Protein AF-A0A329M2L3-F1 (afdb_monomer_lite)

Secondary structure (DSSP, 8-state):
------PPPP---PPP--SGGGSTTPEES--TT-B----SS--EEE-TT--EEEE-TTSBEEE-S-EEEE--TT-B--SS-EEE-TTS-EEEEETTEEEEPTT---

Organism: NCBI:txid339268

pLDDT: mean 87.07, std 15.63, range [44.09, 97.69]

Radius of gyration: 17.31 Å; chains: 1; bounding box: 69×25×30 Å

Structure (mmCIF, N/CA/C/O backbone):
data_AF-A0A329M2L3-F1
#
_entry.id   AF-A0A329M2L3-F1
#
loop_
_atom_site.group_PDB
_atom_site.id
_atom_site.type_symbol
_atom_site.label_atom_id
_atom_site.label_alt_id
_atom_site.label_comp_id
_atom_site.label_asym_id
_atom_site.label_en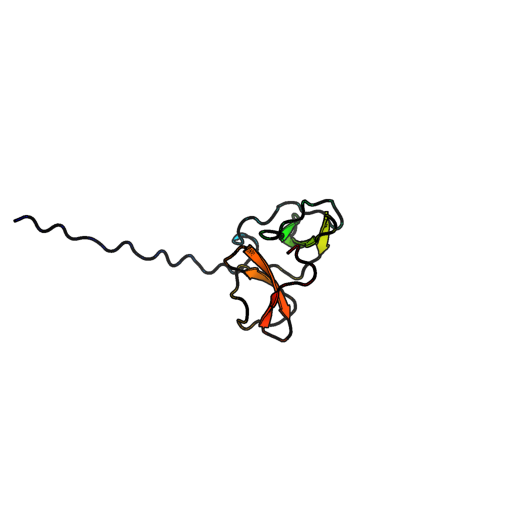tity_id
_atom_site.label_seq_id
_atom_site.pdbx_PDB_ins_code
_atom_site.Cartn_x
_atom_site.Cartn_y
_atom_site.Cartn_z
_atom_site.occupancy
_atom_site.B_iso_or_equiv
_atom_site.auth_seq_id
_atom_site.auth_comp_id
_atom_site.auth_asym_id
_atom_site.auth_atom_id
_atom_site.pdbx_PDB_model_num
ATOM 1 N N . MET A 1 1 ? 55.376 2.810 10.324 1.00 44.09 1 MET A N 1
ATOM 2 C CA . MET A 1 1 ? 54.130 3.309 9.704 1.00 44.09 1 MET A CA 1
ATOM 3 C C . MET A 1 1 ? 53.046 2.287 10.003 1.00 44.09 1 MET A C 1
ATOM 5 O O . MET A 1 1 ? 53.294 1.116 9.756 1.00 44.09 1 MET A O 1
ATOM 9 N N . ILE A 1 2 ? 51.941 2.678 10.640 1.00 50.41 2 ILE A N 1
ATOM 10 C CA . ILE A 1 2 ? 50.880 1.751 11.070 1.00 50.41 2 ILE A CA 1
ATOM 11 C C . ILE A 1 2 ? 49.751 1.854 10.045 1.00 50.41 2 ILE A C 1
ATOM 13 O O . ILE A 1 2 ? 49.123 2.903 9.925 1.00 50.41 2 ILE A O 1
ATOM 17 N N . THR A 1 3 ? 49.537 0.792 9.275 1.00 48.84 3 THR A N 1
ATOM 18 C CA . THR A 1 3 ? 48.489 0.719 8.251 1.00 48.84 3 THR A CA 1
ATOM 19 C C . THR A 1 3 ? 47.196 0.250 8.912 1.00 48.84 3 THR A C 1
ATOM 21 O O . THR A 1 3 ? 47.101 -0.899 9.337 1.00 48.84 3 THR A O 1
ATOM 24 N N . ALA A 1 4 ? 46.207 1.135 9.030 1.00 61.66 4 ALA A N 1
ATOM 25 C CA . ALA A 1 4 ? 44.870 0.763 9.476 1.00 61.66 4 ALA A CA 1
ATOM 26 C C . ALA A 1 4 ? 44.114 0.103 8.312 1.00 61.66 4 ALA A C 1
ATOM 28 O O . ALA A 1 4 ? 43.918 0.719 7.264 1.00 61.66 4 ALA A O 1
ATOM 29 N N . ALA A 1 5 ? 43.708 -1.154 8.488 1.00 61.12 5 ALA A N 1
ATOM 30 C CA . ALA A 1 5 ? 42.813 -1.830 7.560 1.00 61.12 5 ALA A CA 1
ATOM 31 C C . ALA A 1 5 ? 41.385 -1.317 7.787 1.00 61.12 5 ALA A C 1
ATOM 33 O O . ALA A 1 5 ? 40.811 -1.507 8.858 1.00 61.12 5 ALA A O 1
ATOM 34 N N . ILE A 1 6 ? 40.826 -0.646 6.782 1.00 59.81 6 ILE A N 1
ATOM 35 C CA . ILE A 1 6 ? 39.428 -0.223 6.771 1.00 59.81 6 ILE A CA 1
ATOM 36 C C . ILE A 1 6 ? 38.621 -1.437 6.308 1.00 59.81 6 ILE A C 1
ATOM 38 O O . ILE A 1 6 ? 38.670 -1.809 5.136 1.00 59.81 6 ILE A O 1
ATOM 42 N N . THR A 1 7 ? 37.925 -2.104 7.224 1.00 57.56 7 THR A N 1
ATOM 43 C CA . THR A 1 7 ? 36.943 -3.128 6.863 1.00 57.56 7 THR A CA 1
ATOM 44 C C . THR A 1 7 ? 35.766 -2.442 6.165 1.00 57.56 7 THR A C 1
ATOM 46 O O . THR A 1 7 ? 35.164 -1.539 6.750 1.00 57.56 7 THR A O 1
ATOM 49 N N . PRO A 1 8 ? 35.411 -2.821 4.925 1.00 55.75 8 PRO A N 1
ATOM 50 C CA . PRO A 1 8 ? 34.204 -2.305 4.300 1.00 55.75 8 PRO A CA 1
ATOM 51 C C . PRO A 1 8 ? 32.999 -2.745 5.136 1.00 55.75 8 PRO A C 1
ATOM 53 O O . PRO A 1 8 ? 32.839 -3.929 5.437 1.00 55.75 8 PRO A O 1
ATOM 56 N N . ALA A 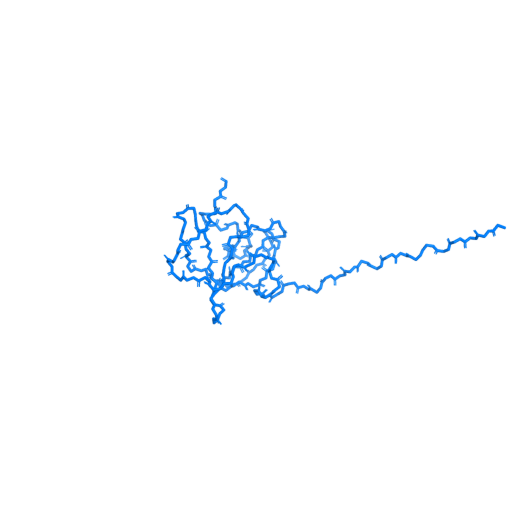1 9 ? 32.168 -1.783 5.539 1.00 56.88 9 ALA A N 1
ATOM 57 C CA . ALA A 1 9 ? 30.874 -2.073 6.132 1.00 56.88 9 ALA A CA 1
ATOM 58 C C . ALA A 1 9 ? 30.075 -2.900 5.118 1.00 56.88 9 ALA A C 1
ATOM 60 O O . ALA A 1 9 ? 29.835 -2.449 3.997 1.00 56.88 9 ALA A O 1
ATOM 61 N N . GLY A 1 10 ? 29.722 -4.133 5.488 1.00 45.31 10 GLY A N 1
ATOM 62 C CA . GLY A 1 10 ? 28.857 -4.968 4.668 1.00 45.31 10 GLY A CA 1
ATOM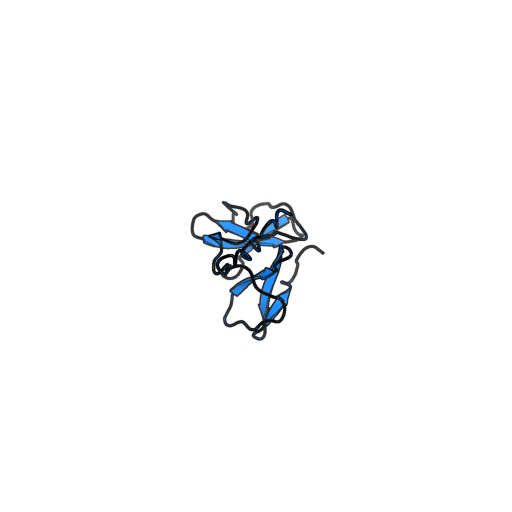 63 C C . GLY A 1 10 ? 27.571 -4.205 4.377 1.00 45.31 10 GLY A C 1
ATOM 64 O O . GLY A 1 10 ? 26.923 -3.708 5.298 1.00 45.31 10 GLY A O 1
ATOM 65 N N . ILE A 1 11 ? 27.224 -4.081 3.096 1.00 50.56 11 ILE A N 1
ATOM 66 C CA . ILE A 1 11 ? 25.917 -3.582 2.680 1.00 50.56 11 ILE A CA 1
ATOM 67 C C . ILE A 1 11 ? 24.912 -4.527 3.334 1.00 50.56 11 ILE A C 1
ATOM 69 O O . ILE A 1 11 ? 24.896 -5.718 3.023 1.00 50.56 11 ILE A O 1
ATOM 73 N N . ALA A 1 12 ? 24.135 -4.032 4.298 1.00 48.38 12 ALA A N 1
ATOM 74 C CA . ALA A 1 12 ? 23.019 -4.787 4.833 1.00 48.38 12 ALA A CA 1
ATOM 75 C C . ALA A 1 12 ? 22.029 -4.956 3.680 1.00 48.38 12 ALA A C 1
ATOM 77 O O . ALA A 1 12 ? 21.243 -4.056 3.389 1.00 48.38 12 ALA A O 1
ATOM 78 N N . SER A 1 13 ? 22.114 -6.083 2.978 1.00 49.25 13 SER A N 1
ATOM 79 C CA . SER A 1 13 ? 21.062 -6.551 2.090 1.00 49.25 13 SER A CA 1
ATOM 80 C C . SER A 1 13 ? 19.854 -6.799 2.982 1.00 49.25 13 SER A C 1
ATOM 82 O O . SER A 1 13 ? 19.708 -7.878 3.554 1.00 49.25 13 SER A O 1
ATOM 84 N N . GLY A 1 14 ? 19.058 -5.753 3.214 1.00 57.66 14 GLY A N 1
ATOM 85 C CA . GLY A 1 14 ? 17.805 -5.866 3.940 1.00 57.66 14 GLY A CA 1
ATOM 86 C C . GLY A 1 14 ? 17.004 -6.983 3.292 1.00 57.66 14 GLY A C 1
ATOM 87 O O . GLY A 1 14 ? 16.906 -7.033 2.064 1.00 57.66 14 GLY A O 1
ATOM 88 N N . SER A 1 15 ? 16.508 -7.911 4.110 1.00 65.75 15 SER A N 1
ATOM 89 C CA . SER A 1 15 ? 15.650 -8.987 3.619 1.00 65.75 15 SER A CA 1
ATOM 90 C C . SER A 1 15 ? 14.551 -8.374 2.742 1.00 65.75 15 SER A C 1
ATOM 92 O O . SER A 1 15 ? 14.025 -7.316 3.114 1.00 65.75 15 SER A O 1
ATOM 94 N N . PRO A 1 16 ? 14.222 -8.969 1.583 1.00 80.62 16 PRO A N 1
ATOM 95 C CA . PRO A 1 16 ? 13.200 -8.412 0.712 1.00 80.62 16 PRO A CA 1
ATOM 96 C C . PRO A 1 16 ? 11.892 -8.261 1.494 1.00 80.62 16 PRO A C 1
ATOM 98 O O . PRO A 1 16 ? 11.497 -9.141 2.264 1.00 80.62 16 PRO A O 1
ATOM 101 N N . CYS A 1 17 ? 11.254 -7.097 1.353 1.00 91.19 17 CYS A N 1
ATOM 102 C CA . CYS A 1 17 ? 9.992 -6.845 2.026 1.00 91.19 17 CYS A CA 1
ATOM 103 C C . CYS A 1 17 ? 8.842 -7.416 1.193 1.00 91.19 17 CYS A C 1
ATOM 105 O O . CYS A 1 17 ? 8.384 -6.775 0.245 1.00 91.19 17 CYS A O 1
ATOM 107 N N . ASP A 1 18 ? 8.392 -8.614 1.567 1.00 92.00 18 ASP A N 1
ATOM 108 C CA . ASP A 1 18 ? 7.398 -9.416 0.839 1.00 92.00 18 ASP A CA 1
ATOM 109 C C . ASP A 1 18 ? 6.102 -9.665 1.628 1.00 92.00 18 ASP A C 1
ATOM 111 O O . ASP A 1 18 ? 5.447 -10.697 1.487 1.00 92.00 18 ASP A O 1
ATOM 115 N N . GLY A 1 19 ? 5.706 -8.713 2.473 1.00 91.19 19 GLY A N 1
ATOM 116 C CA . GLY A 1 19 ? 4.413 -8.750 3.152 1.00 91.19 19 GLY A CA 1
ATOM 117 C C . GLY A 1 19 ? 4.098 -7.462 3.900 1.00 91.19 19 GLY A C 1
ATOM 118 O O . GLY A 1 19 ? 4.976 -6.640 4.142 1.00 91.19 19 GLY A O 1
ATOM 119 N N . ALA A 1 20 ? 2.843 -7.288 4.311 1.00 92.62 20 ALA A N 1
ATOM 120 C CA . ALA A 1 20 ? 2.392 -6.076 4.997 1.00 92.62 20 ALA A CA 1
ATOM 121 C C . ALA A 1 20 ? 3.197 -5.745 6.272 1.00 92.62 20 ALA A C 1
ATOM 123 O O . ALA A 1 20 ? 3.438 -4.577 6.559 1.00 92.62 20 ALA A O 1
ATOM 124 N N . ALA A 1 21 ? 3.661 -6.760 7.008 1.00 91.50 21 ALA A N 1
ATOM 125 C CA . ALA A 1 21 ? 4.370 -6.591 8.280 1.00 91.50 21 ALA A CA 1
ATOM 126 C C . ALA A 1 21 ? 5.735 -5.884 8.173 1.00 91.50 21 ALA A C 1
ATOM 128 O O . ALA A 1 21 ? 6.209 -5.334 9.164 1.00 91.50 21 ALA A O 1
ATOM 129 N N . CYS A 1 22 ? 6.374 -5.897 7.000 1.00 93.88 22 CYS A N 1
ATOM 130 C CA . CYS A 1 22 ? 7.641 -5.195 6.779 1.00 93.88 22 CYS A CA 1
ATOM 131 C C . CYS A 1 22 ? 7.460 -3.832 6.101 1.00 93.88 22 CYS A C 1
ATOM 133 O O . CYS A 1 22 ? 8.444 -3.111 5.935 1.00 93.88 22 CYS A O 1
ATOM 135 N N . VAL A 1 23 ? 6.236 -3.477 5.689 1.00 96.12 23 VAL A N 1
ATOM 136 C CA . VAL A 1 23 ? 5.982 -2.205 5.011 1.00 96.12 23 VAL A CA 1
ATOM 137 C C . VAL A 1 23 ? 6.087 -1.069 6.031 1.00 96.12 23 VAL A C 1
ATOM 139 O O . VAL A 1 23 ? 5.395 -1.091 7.054 1.00 96.12 23 VAL A O 1
ATOM 142 N N . PRO A 1 24 ? 6.930 -0.055 5.780 1.00 94.12 24 PRO A N 1
ATOM 143 C CA . PRO A 1 24 ? 7.078 1.065 6.693 1.00 94.12 24 PRO A CA 1
ATOM 144 C C . PRO A 1 24 ? 5.773 1.838 6.891 1.00 94.12 24 PRO A C 1
ATOM 146 O O . PRO A 1 24 ? 5.027 2.103 5.945 1.00 94.12 24 PRO A O 1
ATOM 149 N N . ASN A 1 25 ? 5.550 2.280 8.130 1.00 95.38 25 ASN A N 1
ATOM 150 C CA . ASN A 1 25 ? 4.503 3.241 8.488 1.00 95.38 25 ASN A CA 1
ATOM 151 C C . ASN A 1 25 ? 3.067 2.805 8.131 1.00 95.38 25 ASN A C 1
ATOM 153 O O . ASN A 1 25 ? 2.190 3.654 7.963 1.00 95.38 25 ASN A O 1
ATOM 157 N N . VAL A 1 26 ? 2.803 1.496 8.044 1.00 96.62 26 VAL A N 1
ATOM 158 C CA . VAL A 1 26 ? 1.434 0.980 7.920 1.00 96.62 26 VAL A CA 1
ATOM 159 C C . VAL A 1 26 ? 0.669 1.233 9.215 1.00 96.62 26 VAL A C 1
ATOM 161 O O . VAL A 1 26 ? 1.066 0.793 10.298 1.00 96.62 26 VAL A O 1
ATOM 164 N N . THR A 1 27 ? -0.463 1.921 9.092 1.00 96.88 27 THR A N 1
ATOM 165 C CA . THR A 1 27 ? -1.347 2.217 10.222 1.00 96.88 27 THR A CA 1
ATOM 166 C C . THR A 1 27 ? -2.010 0.933 10.712 1.00 96.88 27 THR A C 1
ATOM 168 O O . THR A 1 27 ? -2.618 0.212 9.931 1.00 96.88 27 THR A O 1
ATOM 171 N N . GLN A 1 28 ? -1.906 0.636 12.004 1.00 96.69 28 GLN A N 1
ATOM 172 C CA . GLN A 1 28 ? -2.566 -0.532 12.592 1.00 96.69 28 GLN A CA 1
ATOM 173 C C . GLN A 1 28 ? -4.003 -0.202 12.997 1.00 96.69 28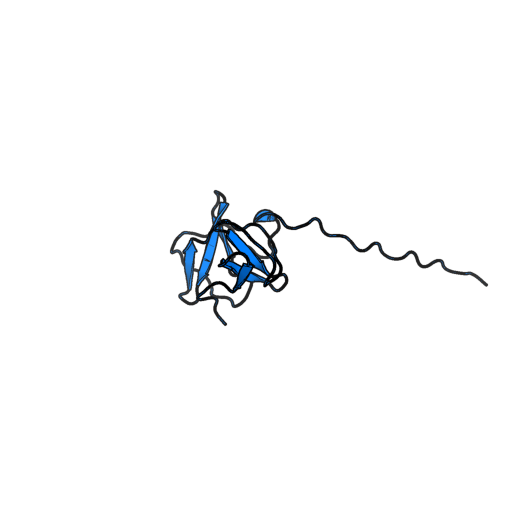 GLN A C 1
ATOM 175 O O . GLN A 1 28 ? -4.295 0.934 13.374 1.00 96.69 28 GLN A O 1
ATOM 180 N N . ASN A 1 29 ? -4.869 -1.215 13.005 1.00 96.31 29 ASN A N 1
ATOM 181 C CA . ASN A 1 29 ? -6.279 -1.104 13.387 1.00 96.31 29 ASN A CA 1
ATOM 182 C C . ASN A 1 29 ? -7.076 -0.137 12.492 1.00 96.31 29 ASN A C 1
ATOM 184 O O . ASN A 1 29 ? -7.916 0.620 12.979 1.00 96.31 29 ASN A O 1
ATOM 188 N N . ALA A 1 30 ? -6.810 -0.152 11.183 1.00 97.06 30 ALA A N 1
ATOM 189 C CA . ALA A 1 30 ? -7.637 0.555 10.215 1.00 97.06 30 ALA A CA 1
ATOM 190 C C . ALA A 1 30 ? -9.067 -0.003 10.246 1.00 97.06 30 ALA A C 1
ATOM 192 O O . ALA A 1 30 ? -9.279 -1.216 10.248 1.00 97.06 30 ALA A O 1
ATOM 193 N N . VAL A 1 31 ? -10.050 0.894 10.293 1.00 96.88 31 VAL A N 1
ATOM 194 C CA . VAL A 1 31 ? -11.470 0.534 10.340 1.00 96.88 31 VAL A CA 1
ATOM 195 C C . VAL A 1 31 ? -12.080 0.834 8.973 1.00 96.88 31 VAL A C 1
ATOM 197 O O . VAL A 1 31 ? -11.951 1.973 8.523 1.00 96.88 31 VAL A O 1
ATOM 200 N N . PRO A 1 32 ? -12.764 -0.123 8.320 1.00 95.44 32 PRO A N 1
ATOM 201 C CA . PRO A 1 32 ? -13.425 0.112 7.038 1.00 95.44 32 PRO A CA 1
ATOM 202 C C . PRO A 1 32 ? -14.346 1.334 7.087 1.00 95.44 32 PRO A C 1
ATOM 204 O O . PRO A 1 32 ? -15.184 1.436 7.984 1.00 95.44 32 PRO A O 1
ATOM 207 N N . ASN A 1 33 ? -14.203 2.255 6.128 1.00 95.44 33 ASN A N 1
ATOM 208 C CA . ASN A 1 33 ? -14.929 3.533 6.063 1.00 95.44 33 ASN A CA 1
ATOM 209 C C . ASN A 1 33 ? -14.732 4.457 7.281 1.00 95.44 33 ASN A C 1
ATOM 211 O O . ASN A 1 33 ? -15.387 5.494 7.383 1.00 95.44 33 ASN A O 1
ATOM 215 N N . GLY A 1 34 ? -13.848 4.095 8.211 1.00 96.31 34 GLY A N 1
ATOM 216 C CA . GLY A 1 34 ? -13.494 4.914 9.357 1.00 96.31 34 GLY A CA 1
ATOM 217 C C . GLY A 1 34 ? -12.633 6.111 8.948 1.00 96.31 34 GLY A C 1
ATOM 218 O O . GLY A 1 34 ? -12.052 6.113 7.858 1.00 96.31 34 GLY A O 1
ATOM 219 N N . PRO A 1 35 ? -12.527 7.123 9.824 1.00 96.56 35 PRO A N 1
ATOM 220 C CA . PRO A 1 35 ? -11.735 8.309 9.548 1.00 96.56 35 PRO A CA 1
ATOM 221 C C . PRO A 1 35 ? -10.237 7.989 9.490 1.00 96.56 35 PRO A C 1
ATOM 223 O O . PRO A 1 35 ? -9.723 7.152 10.239 1.00 96.56 35 PRO A O 1
ATOM 226 N N . CYS A 1 36 ? -9.524 8.712 8.636 1.00 95.31 36 CYS A N 1
ATOM 227 C CA . CYS A 1 36 ? -8.073 8.679 8.522 1.00 95.31 36 CYS A CA 1
ATOM 228 C C . CYS A 1 36 ? -7.537 10.069 8.155 1.00 95.31 36 CYS A C 1
ATOM 230 O O . CYS A 1 36 ? -8.276 10.912 7.649 1.00 95.31 36 CYS A O 1
ATOM 232 N N . LEU A 1 37 ? -6.256 10.326 8.431 1.00 93.31 37 LEU A N 1
ATOM 233 C CA . LEU A 1 37 ? -5.593 11.562 8.013 1.00 93.31 37 LEU A CA 1
ATOM 234 C C . LEU A 1 37 ? -4.976 11.348 6.621 1.00 93.31 37 LEU A C 1
ATOM 236 O O . LEU A 1 37 ? -4.037 10.552 6.529 1.00 93.31 37 LEU A O 1
ATOM 240 N N . PRO A 1 38 ? -5.445 12.041 5.564 1.00 89.81 38 PRO A N 1
ATOM 241 C CA . PRO A 1 38 ? -4.865 11.913 4.233 1.00 89.81 38 PRO A CA 1
ATOM 242 C C . PRO A 1 38 ? -3.397 12.334 4.223 1.00 89.81 38 PRO A C 1
ATOM 244 O O . PRO A 1 38 ? -3.020 13.352 4.810 1.00 89.81 38 PRO A O 1
ATOM 247 N N . ARG A 1 39 ? -2.561 11.553 3.539 1.00 88.00 39 ARG A N 1
ATOM 248 C CA . ARG A 1 39 ? -1.129 11.815 3.363 1.00 88.00 39 ARG A CA 1
ATOM 249 C C . ARG A 1 39 ? -0.734 11.484 1.930 1.00 88.00 39 ARG A C 1
ATOM 251 O O . ARG A 1 39 ? -1.285 10.562 1.348 1.00 88.00 39 ARG A O 1
ATOM 258 N N . SER A 1 40 ? 0.269 12.179 1.400 1.00 86.75 40 SER A N 1
ATOM 259 C CA . SER A 1 40 ? 0.828 11.865 0.076 1.00 86.75 40 SER A CA 1
ATOM 260 C C . SER A 1 40 ? 1.764 10.655 0.062 1.00 86.75 40 SER A C 1
ATOM 262 O O . SER A 1 40 ? 2.192 10.199 -0.998 1.00 86.75 40 SER A O 1
ATOM 264 N N . ARG A 1 41 ? 2.118 10.152 1.250 1.00 91.19 41 ARG A N 1
ATOM 265 C CA . ARG A 1 41 ? 2.970 8.983 1.481 1.00 91.19 41 ARG A CA 1
ATOM 266 C C . ARG A 1 41 ? 2.504 8.261 2.739 1.00 91.19 41 ARG A C 1
ATOM 268 O O . ARG A 1 41 ? 1.984 8.891 3.663 1.00 91.19 41 ARG A O 1
ATOM 275 N N . TYR A 1 42 ? 2.787 6.968 2.807 1.00 92.81 42 TYR A N 1
ATOM 276 C CA . TYR A 1 42 ? 2.507 6.106 3.950 1.00 92.81 42 TYR A CA 1
ATOM 277 C C . TYR A 1 42 ? 1.018 6.096 4.304 1.00 92.81 42 TYR A C 1
ATOM 279 O O . TYR A 1 42 ? 0.612 6.283 5.447 1.00 92.81 42 TYR A O 1
ATOM 287 N N . ASP A 1 43 ? 0.185 5.938 3.293 1.00 93.12 43 ASP A N 1
ATOM 288 C CA . ASP A 1 43 ? -1.273 5.984 3.320 1.00 93.12 43 ASP A CA 1
ATOM 289 C C . ASP A 1 43 ? -1.920 4.606 3.512 1.00 93.12 43 ASP A C 1
ATOM 291 O O . ASP A 1 43 ? -3.142 4.516 3.568 1.00 93.12 43 ASP A O 1
ATOM 295 N N . PHE A 1 44 ? -1.123 3.547 3.675 1.00 95.88 44 PHE A N 1
ATOM 296 C CA . PHE A 1 44 ? -1.630 2.216 3.995 1.00 95.88 44 PHE A CA 1
ATOM 297 C C . PHE A 1 44 ? -2.027 2.064 5.467 1.00 95.88 44 PHE A C 1
ATOM 299 O O . PHE A 1 44 ? -1.359 2.548 6.391 1.00 95.88 44 PHE A O 1
ATOM 306 N N . GLY A 1 45 ? -3.083 1.289 5.675 1.00 96.38 45 GLY A N 1
ATOM 307 C CA . GLY A 1 45 ? -3.479 0.741 6.961 1.00 96.38 45 GLY A CA 1
ATOM 308 C C . GLY A 1 45 ? -3.832 -0.741 6.855 1.00 96.38 45 GLY A C 1
ATOM 309 O O . GLY A 1 45 ? -4.114 -1.243 5.767 1.00 96.38 45 GLY A O 1
ATOM 310 N N . VAL A 1 46 ? -3.814 -1.437 7.989 1.00 97.69 46 VAL A N 1
ATOM 311 C CA . VAL A 1 46 ? -4.295 -2.817 8.121 1.00 97.69 46 VAL A CA 1
ATOM 312 C C . VAL A 1 46 ? -5.224 -2.956 9.317 1.00 97.69 46 VAL A C 1
ATOM 314 O O . VAL A 1 46 ? -5.042 -2.287 10.338 1.00 97.69 46 VAL A O 1
ATOM 317 N N . ASP A 1 47 ? -6.221 -3.825 9.199 1.00 97.12 47 ASP A N 1
ATOM 318 C CA . ASP A 1 47 ? -7.052 -4.235 10.332 1.00 97.12 47 ASP A CA 1
ATOM 319 C C . ASP A 1 47 ? -6.408 -5.409 11.112 1.00 97.12 47 ASP A C 1
ATOM 321 O O . ASP A 1 47 ? -5.389 -5.959 10.679 1.00 97.12 47 ASP A O 1
ATOM 325 N N . PRO A 1 48 ? -6.970 -5.822 12.265 1.00 96.00 48 PRO A N 1
ATOM 326 C CA . PRO A 1 48 ? -6.405 -6.904 13.077 1.00 96.00 48 PRO A CA 1
ATOM 327 C C . PRO A 1 48 ? -6.337 -8.280 12.400 1.00 96.00 48 PRO A C 1
ATOM 329 O O . PRO A 1 48 ? -5.651 -9.163 12.912 1.00 96.00 48 PRO A O 1
ATOM 332 N N . VAL A 1 49 ? -7.052 -8.492 11.291 1.00 94.94 49 VAL A N 1
ATOM 333 C CA . VAL A 1 49 ? -7.042 -9.759 10.541 1.00 94.94 49 VAL A CA 1
ATOM 334 C C . VAL A 1 49 ? -6.200 -9.678 9.263 1.00 94.94 49 VAL A C 1
ATOM 336 O O . VAL A 1 49 ? -6.061 -10.677 8.561 1.00 94.94 49 VAL A O 1
ATOM 339 N N . GLY A 1 50 ? -5.587 -8.523 8.991 1.00 94.12 50 GLY A N 1
ATOM 340 C CA . GLY A 1 50 ? -4.642 -8.316 7.898 1.00 94.12 50 GLY A CA 1
ATOM 341 C C . GLY A 1 50 ? -5.259 -7.813 6.593 1.00 94.12 50 GLY A C 1
ATOM 342 O O . GLY A 1 50 ? -4.567 -7.814 5.574 1.00 94.12 50 GLY A O 1
ATOM 343 N N . ASN A 1 51 ? -6.519 -7.362 6.589 1.00 97.12 51 ASN A N 1
ATOM 344 C CA . ASN A 1 51 ? -7.066 -6.680 5.416 1.00 97.12 51 ASN A CA 1
ATOM 345 C C . ASN A 1 51 ? -6.357 -5.338 5.231 1.00 97.12 51 ASN A C 1
ATOM 347 O O . ASN A 1 51 ? -6.140 -4.613 6.201 1.00 97.12 51 ASN A O 1
ATOM 351 N N . ALA A 1 52 ? -6.008 -5.010 3.988 1.00 96.62 52 ALA A N 1
ATOM 352 C CA . ALA A 1 52 ? -5.320 -3.772 3.647 1.00 96.62 52 ALA A CA 1
ATOM 353 C C . ALA A 1 52 ? -6.309 -2.661 3.272 1.00 96.62 52 ALA A C 1
ATOM 355 O O . ALA A 1 52 ? -7.341 -2.902 2.643 1.00 96.62 52 ALA A O 1
ATOM 356 N N . PHE A 1 53 ? -5.951 -1.429 3.620 1.00 96.44 53 PHE A N 1
ATOM 357 C CA . PHE A 1 53 ? -6.717 -0.223 3.327 1.00 96.44 53 PHE A CA 1
ATOM 358 C C . PHE A 1 53 ? -5.790 0.893 2.854 1.00 96.44 53 PHE A C 1
ATOM 360 O O . PHE A 1 53 ? -4.633 0.955 3.271 1.00 96.44 53 PHE A O 1
ATOM 367 N N . ILE A 1 54 ? -6.318 1.801 2.037 1.00 94.31 54 ILE A N 1
ATOM 368 C CA . ILE A 1 54 ? -5.665 3.058 1.657 1.00 94.31 54 ILE A CA 1
ATOM 369 C C . ILE A 1 54 ? -6.500 4.217 2.208 1.00 94.31 54 ILE A C 1
ATOM 371 O O . ILE A 1 54 ? -7.731 4.205 2.122 1.00 94.31 54 ILE A O 1
ATOM 375 N N . CYS A 1 55 ? -5.834 5.205 2.803 1.00 93.88 55 CYS A N 1
ATOM 376 C CA . CYS A 1 55 ? -6.460 6.449 3.232 1.00 93.88 55 CYS A CA 1
ATOM 377 C C . CYS A 1 55 ? -6.576 7.407 2.045 1.00 93.88 55 CYS A C 1
ATOM 379 O O . CYS A 1 55 ? -5.585 8.008 1.628 1.00 93.88 55 CYS A O 1
ATOM 381 N N . LEU A 1 56 ? -7.784 7.560 1.505 1.00 86.94 56 LEU A N 1
ATOM 382 C CA . LEU A 1 56 ? -8.012 8.456 0.373 1.00 86.94 56 LEU A CA 1
ATOM 383 C C . LEU A 1 56 ? -8.039 9.924 0.805 1.00 86.94 56 LEU A C 1
ATOM 385 O O . LEU A 1 56 ? -8.233 10.254 1.976 1.00 86.94 56 LEU A O 1
ATOM 389 N N . SER A 1 57 ? -7.949 10.824 -0.176 1.00 87.12 57 SER A N 1
ATOM 390 C CA . SER A 1 57 ? -8.075 12.280 0.019 1.00 87.12 57 SER A CA 1
ATOM 391 C C . SER A 1 57 ? -9.353 12.705 0.759 1.00 87.12 57 SER A C 1
ATOM 393 O O . SER A 1 57 ? -9.365 13.737 1.423 1.00 87.12 57 SER A O 1
ATOM 395 N N . ALA A 1 58 ? -10.415 11.894 0.693 1.00 89.50 58 ALA A N 1
ATOM 396 C CA . ALA A 1 58 ? -11.663 12.108 1.425 1.00 89.50 58 ALA A CA 1
ATOM 397 C C . ALA A 1 58 ? -11.549 11.904 2.953 1.00 89.50 58 ALA A C 1
ATOM 399 O O . ALA A 1 58 ? -12.502 12.191 3.674 1.00 89.50 58 ALA A O 1
ATOM 400 N N . GLY A 1 59 ? -10.412 11.412 3.460 1.00 92.88 59 GLY A N 1
ATOM 401 C CA . GLY A 1 59 ? -10.206 11.162 4.889 1.00 92.88 59 GLY A CA 1
ATOM 402 C C . GLY A 1 59 ? -10.897 9.900 5.396 1.00 92.88 59 GLY A C 1
ATOM 403 O O . GLY A 1 59 ? -11.226 9.818 6.579 1.00 92.88 59 GLY A O 1
ATOM 40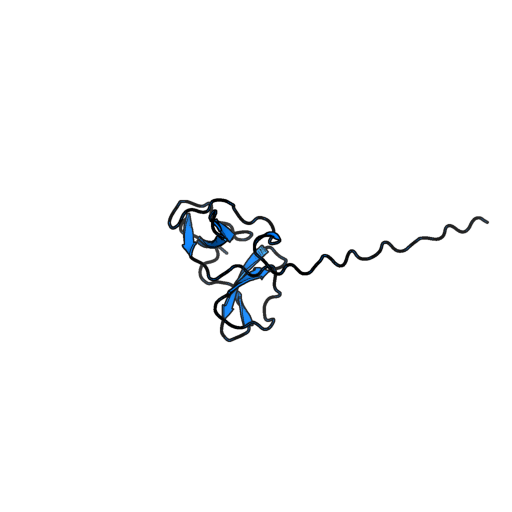4 N N . SER A 1 60 ? -11.123 8.922 4.518 1.00 94.75 60 SER A N 1
ATOM 405 C CA . SER A 1 60 ? -11.710 7.629 4.863 1.00 94.75 60 SER A CA 1
ATOM 406 C C . SER A 1 60 ? -10.853 6.459 4.382 1.00 94.75 60 SER A C 1
ATOM 408 O O . SER A 1 60 ? -10.237 6.502 3.313 1.00 94.75 60 SER A O 1
ATOM 410 N N . TRP A 1 61 ? -10.823 5.397 5.190 1.00 95.81 61 TRP A N 1
ATOM 411 C CA . TRP A 1 61 ? -10.201 4.128 4.819 1.00 95.81 61 TRP A CA 1
ATOM 412 C C . TRP A 1 61 ? -11.045 3.398 3.777 1.00 95.81 61 TRP A C 1
ATOM 414 O O . TRP A 1 61 ? -12.194 3.034 4.046 1.00 95.81 61 TRP A O 1
ATOM 424 N N . VAL A 1 62 ? -10.448 3.115 2.621 1.00 94.12 62 VAL A N 1
ATOM 425 C CA . VAL A 1 62 ? -11.050 2.305 1.557 1.00 94.12 62 VAL A CA 1
ATOM 426 C C . VAL A 1 62 ? -10.280 1.001 1.412 1.00 94.12 62 VAL A C 1
ATOM 428 O O . VAL A 1 62 ? -9.056 0.982 1.527 1.00 94.12 62 VAL A O 1
ATOM 431 N N . ALA A 1 63 ? -11.007 -0.098 1.204 1.00 95.56 63 ALA A N 1
ATOM 432 C CA . ALA A 1 63 ? -10.409 -1.417 1.044 1.00 95.56 63 ALA A CA 1
ATOM 433 C C . ALA A 1 63 ? -9.448 -1.433 -0.151 1.00 95.56 63 ALA A C 1
ATOM 435 O O . ALA A 1 63 ? -9.790 -0.980 -1.244 1.00 95.56 63 ALA A O 1
ATOM 436 N N . ALA A 1 64 ? -8.259 -1.982 0.067 1.00 94.44 64 ALA A N 1
ATOM 437 C CA . ALA A 1 64 ? -7.250 -2.182 -0.955 1.00 94.44 64 ALA A CA 1
ATOM 438 C C . ALA A 1 64 ? -7.038 -3.684 -1.192 1.00 94.44 64 ALA A C 1
ATOM 440 O O . ALA A 1 64 ? -7.300 -4.500 -0.301 1.00 94.44 64 ALA A O 1
ATOM 441 N N . PRO A 1 65 ? -6.521 -4.080 -2.366 1.00 96.25 65 PRO A N 1
ATOM 442 C CA . PRO A 1 65 ? -6.037 -5.439 -2.551 1.00 96.25 65 PRO A CA 1
ATOM 443 C C . PRO A 1 65 ? -4.916 -5.773 -1.544 1.00 96.25 65 PRO A C 1
ATOM 445 O O . PRO A 1 65 ? -4.301 -4.851 -0.999 1.00 96.25 65 PRO A O 1
ATOM 448 N N . PRO A 1 66 ? -4.595 -7.061 -1.313 1.00 97.06 66 PRO A N 1
ATOM 449 C CA . PRO A 1 66 ? -3.588 -7.467 -0.334 1.00 97.06 66 PRO A CA 1
ATOM 450 C C . PRO A 1 66 ? -2.265 -6.706 -0.474 1.00 97.06 66 PRO A C 1
ATOM 452 O O . PRO A 1 66 ? -1.711 -6.620 -1.573 1.00 97.06 66 PRO A O 1
ATOM 455 N N . LEU A 1 67 ? -1.766 -6.174 0.646 1.00 97.25 67 LEU A N 1
ATOM 456 C CA . LEU A 1 67 ? -0.507 -5.431 0.709 1.00 97.25 67 LEU A CA 1
ATOM 457 C C . LEU A 1 67 ? 0.677 -6.405 0.756 1.00 97.25 67 LEU A C 1
ATOM 459 O O . LEU A 1 67 ? 0.944 -7.031 1.784 1.00 97.25 67 LEU A O 1
ATOM 463 N N . VAL A 1 68 ? 1.400 -6.527 -0.359 1.00 97.06 68 VAL A N 1
ATOM 464 C CA . VAL A 1 68 ? 2.452 -7.549 -0.542 1.00 97.06 68 VAL A CA 1
ATOM 465 C C . VAL A 1 68 ? 3.870 -7.057 -0.281 1.00 97.06 68 VAL A C 1
ATOM 467 O O . VAL A 1 68 ? 4.830 -7.752 -0.606 1.00 97.06 68 VAL A O 1
ATOM 470 N N . GLY A 1 69 ? 4.022 -5.876 0.312 1.00 96.75 69 GLY A N 1
ATOM 471 C CA . GLY A 1 69 ? 5.328 -5.354 0.691 1.00 96.75 69 GLY A CA 1
ATOM 472 C C . GLY A 1 69 ? 5.714 -4.080 -0.050 1.00 96.75 69 GLY A C 1
ATOM 473 O O . GLY A 1 69 ? 4.868 -3.252 -0.404 1.00 96.75 69 GLY A O 1
ATOM 474 N N . VAL A 1 70 ? 7.019 -3.936 -0.274 1.00 96.81 70 VAL A N 1
ATOM 475 C CA . VAL A 1 70 ? 7.611 -2.804 -0.995 1.00 96.81 70 VAL A CA 1
ATOM 476 C C . VAL A 1 70 ? 8.006 -3.245 -2.401 1.00 96.81 70 VAL A C 1
ATOM 478 O O . VAL A 1 70 ? 8.605 -4.308 -2.583 1.00 96.81 70 VAL A O 1
ATOM 481 N N . ARG A 1 71 ? 7.657 -2.455 -3.418 1.00 96.94 71 ARG A N 1
ATOM 482 C CA . ARG A 1 71 ? 7.900 -2.774 -4.835 1.00 96.94 71 ARG A CA 1
ATOM 483 C C . ARG A 1 71 ? 8.393 -1.556 -5.598 1.00 96.94 71 ARG A C 1
ATOM 485 O O . ARG A 1 71 ? 8.141 -0.425 -5.208 1.00 96.94 71 ARG A O 1
ATOM 492 N N . THR A 1 72 ? 9.084 -1.784 -6.708 1.00 95.75 72 THR A N 1
ATOM 493 C CA . THR A 1 72 ? 9.551 -0.706 -7.587 1.00 95.75 72 THR A CA 1
ATOM 494 C C . THR A 1 72 ? 8.470 -0.362 -8.609 1.00 95.75 72 THR A C 1
ATOM 496 O O . THR A 1 72 ? 7.939 -1.263 -9.261 1.00 95.75 72 THR A O 1
ATOM 499 N N . LEU A 1 73 ? 8.173 0.928 -8.781 1.00 94.81 73 LEU A N 1
ATOM 500 C CA . LEU A 1 73 ? 7.263 1.411 -9.825 1.00 94.81 73 LEU A CA 1
ATOM 501 C C . LEU A 1 73 ? 7.675 0.864 -11.203 1.00 94.81 73 LEU A C 1
ATOM 503 O O . LEU A 1 73 ? 8.859 0.840 -11.537 1.00 94.81 73 LEU A O 1
ATOM 507 N N . GLY A 1 74 ? 6.706 0.414 -11.997 1.00 95.44 74 GLY A N 1
ATOM 508 C CA . GLY A 1 74 ? 6.921 -0.125 -13.341 1.00 95.44 74 GLY A CA 1
ATOM 509 C C . GLY A 1 74 ? 7.528 -1.531 -13.386 1.00 95.44 74 GLY A C 1
ATOM 510 O O . GLY A 1 74 ? 7.628 -2.113 -14.466 1.00 95.44 74 GLY A O 1
ATOM 511 N N . SER A 1 75 ? 7.918 -2.115 -12.245 1.00 97.12 75 SER A N 1
ATOM 512 C CA . SER A 1 75 ? 8.303 -3.529 -12.209 1.00 97.12 75 SER A CA 1
ATOM 513 C C . SER A 1 75 ? 7.081 -4.434 -12.389 1.00 97.12 75 SER A C 1
ATOM 515 O O . SER A 1 75 ? 5.944 -4.025 -12.149 1.00 97.12 75 SER A O 1
ATOM 517 N N . ARG A 1 76 ? 7.314 -5.668 -12.851 1.00 97.44 76 ARG A N 1
ATOM 518 C CA . ARG A 1 76 ? 6.238 -6.617 -13.154 1.00 97.44 76 ARG A CA 1
ATOM 519 C C . ARG A 1 76 ? 5.503 -7.067 -11.895 1.00 97.44 76 ARG A C 1
ATOM 521 O O . ARG A 1 76 ? 6.108 -7.280 -10.844 1.00 97.44 76 ARG A O 1
ATOM 528 N N . CYS A 1 77 ? 4.209 -7.296 -12.042 1.00 97.00 77 CYS A N 1
ATOM 529 C CA . CYS A 1 77 ? 3.347 -7.854 -11.014 1.00 97.00 77 CYS A CA 1
ATOM 530 C C . CYS A 1 77 ? 2.274 -8.747 -11.650 1.00 97.00 77 CYS A C 1
ATOM 532 O O . CYS A 1 77 ? 2.121 -8.788 -12.871 1.00 97.00 77 CYS A O 1
ATOM 534 N N . SER A 1 78 ? 1.554 -9.504 -10.824 1.00 96.75 78 SER A N 1
ATOM 535 C CA . SER A 1 78 ? 0.444 -10.344 -11.272 1.00 96.75 78 SER A CA 1
ATOM 536 C C . SER A 1 78 ? -0.616 -10.434 -10.184 1.00 96.75 78 SER A C 1
ATOM 538 O O . SER A 1 78 ? -0.286 -10.543 -9.004 1.00 96.75 78 SER A O 1
ATOM 540 N N . GLY A 1 79 ? -1.882 -10.460 -10.595 1.00 95.38 79 GLY A N 1
ATOM 541 C CA . GLY A 1 79 ? -3.031 -10.531 -9.697 1.00 95.38 79 GLY A CA 1
ATOM 542 C C . GLY A 1 79 ? -3.540 -9.158 -9.264 1.00 95.38 79 GLY A C 1
ATOM 543 O O . GLY A 1 79 ? -3.170 -8.130 -9.817 1.00 95.38 79 GLY A O 1
ATOM 544 N N . GLN A 1 80 ? -4.445 -9.159 -8.290 1.00 95.19 80 GLN A N 1
ATOM 545 C CA . GLN A 1 80 ? -5.006 -7.950 -7.692 1.00 95.19 80 GLN A CA 1
ATOM 546 C C . GLN A 1 80 ? -4.296 -7.727 -6.364 1.00 95.19 80 GLN A C 1
ATOM 548 O O . GLN A 1 80 ? -4.665 -8.328 -5.360 1.00 95.19 80 GLN A O 1
ATOM 553 N N . LEU A 1 81 ? -3.219 -6.944 -6.392 1.00 96.62 81 LEU A N 1
ATOM 554 C CA . LEU A 1 81 ? -2.315 -6.730 -5.262 1.00 96.62 81 LEU A CA 1
ATOM 555 C C . LEU A 1 81 ? -2.019 -5.239 -5.102 1.00 96.62 81 LEU A C 1
ATOM 557 O O . LEU A 1 81 ? -2.095 -4.477 -6.068 1.00 96.62 81 LEU A O 1
ATOM 561 N N . SER A 1 82 ? -1.641 -4.848 -3.891 1.00 96.62 82 SER A N 1
ATOM 562 C CA . SER A 1 82 ? -1.143 -3.513 -3.583 1.00 96.62 82 SER A CA 1
ATOM 563 C C . SER A 1 82 ? 0.271 -3.584 -3.007 1.00 96.62 82 SER A C 1
ATOM 565 O O . SER A 1 82 ? 0.683 -4.589 -2.423 1.00 96.62 82 SER A O 1
ATOM 567 N N . ALA A 1 83 ? 1.046 -2.525 -3.201 1.00 96.88 83 ALA A N 1
ATOM 568 C CA . ALA A 1 83 ? 2.397 -2.403 -2.671 1.00 96.88 83 ALA A CA 1
ATOM 569 C C . ALA A 1 83 ? 2.718 -0.945 -2.354 1.00 96.88 83 ALA A C 1
ATOM 571 O O . ALA A 1 83 ? 2.105 -0.029 -2.899 1.00 96.88 83 ALA A O 1
ATOM 572 N N . GLN A 1 84 ? 3.713 -0.723 -1.503 1.00 96.06 84 GLN A N 1
ATOM 573 C CA . GLN A 1 84 ? 4.278 0.605 -1.279 1.00 96.06 84 GLN A CA 1
ATOM 574 C C . GLN A 1 84 ? 5.546 0.780 -2.124 1.00 96.06 84 GLN A C 1
ATOM 576 O O . GLN A 1 84 ? 6.338 -0.153 -2.262 1.00 96.06 84 GLN A O 1
ATOM 581 N N . SER A 1 85 ? 5.767 1.956 -2.708 1.00 95.44 85 SER A N 1
ATOM 582 C CA . SER A 1 85 ? 7.059 2.280 -3.319 1.00 95.44 85 SER A CA 1
ATOM 583 C C . SER A 1 85 ? 8.137 2.467 -2.241 1.00 95.44 85 SER A C 1
ATOM 585 O O . SER A 1 85 ? 7.794 2.709 -1.082 1.00 95.44 85 SER A O 1
ATOM 587 N N . PRO A 1 86 ? 9.441 2.415 -2.574 1.00 94.56 86 PRO A N 1
ATOM 588 C CA . PRO A 1 86 ? 10.498 2.699 -1.600 1.00 94.56 86 PRO A CA 1
ATOM 589 C C . PRO A 1 86 ? 10.376 4.095 -0.977 1.00 94.56 86 PRO A C 1
ATOM 591 O O . PRO A 1 86 ? 10.789 4.301 0.159 1.00 94.56 86 PRO A O 1
ATOM 594 N N . ASP A 1 87 ? 9.758 5.032 -1.701 1.00 92.12 87 ASP A N 1
ATOM 595 C CA . ASP A 1 87 ? 9.511 6.389 -1.222 1.00 92.12 87 ASP A CA 1
ATOM 596 C C . ASP A 1 87 ? 8.189 6.521 -0.438 1.00 92.12 87 ASP A C 1
ATOM 598 O O . ASP A 1 87 ? 7.793 7.626 -0.064 1.00 92.12 87 ASP A O 1
ATOM 602 N N . GLY A 1 88 ? 7.463 5.427 -0.204 1.00 92.88 88 GLY A N 1
ATOM 603 C CA . GLY A 1 88 ? 6.260 5.428 0.623 1.00 92.88 88 GLY A CA 1
ATOM 604 C C . GLY A 1 88 ? 4.946 5.681 -0.115 1.00 92.88 88 GLY A C 1
ATOM 605 O O . GLY A 1 88 ? 3.946 5.926 0.544 1.00 92.88 88 GLY A O 1
ATOM 606 N N . ILE A 1 89 ? 4.904 5.665 -1.447 1.00 92.44 89 ILE A N 1
ATOM 607 C CA . ILE A 1 89 ? 3.674 5.955 -2.209 1.00 92.44 89 ILE A CA 1
ATOM 608 C C . ILE A 1 89 ? 2.923 4.646 -2.475 1.00 92.44 89 ILE A C 1
ATOM 610 O O . ILE A 1 89 ? 3.549 3.672 -2.899 1.00 92.44 89 ILE A O 1
ATOM 614 N N . ALA A 1 90 ? 1.607 4.601 -2.255 1.00 93.12 90 ALA A N 1
ATOM 615 C CA . ALA A 1 90 ? 0.827 3.411 -2.570 1.00 93.12 90 ALA A CA 1
ATOM 616 C C . ALA A 1 90 ? 0.688 3.168 -4.081 1.00 93.12 90 ALA A C 1
ATOM 618 O O . ALA A 1 90 ? 0.546 4.073 -4.911 1.00 93.12 90 ALA A O 1
ATOM 619 N N . MET A 1 91 ? 0.762 1.889 -4.429 1.00 95.44 91 MET A N 1
ATOM 620 C CA . MET A 1 91 ? 0.725 1.371 -5.785 1.00 95.44 91 MET A CA 1
ATOM 621 C C . MET A 1 91 ? -0.232 0.191 -5.867 1.00 95.44 91 MET A C 1
ATOM 623 O O . MET A 1 91 ? -0.383 -0.578 -4.912 1.00 95.44 91 MET A O 1
ATOM 627 N N . LEU A 1 92 ? -0.817 0.021 -7.045 1.00 95.50 92 LEU A N 1
ATOM 628 C CA . LEU A 1 92 ? -1.633 -1.127 -7.410 1.00 95.50 92 LEU A CA 1
ATOM 629 C C . LEU A 1 92 ? -0.966 -1.891 -8.552 1.00 95.50 92 LEU A C 1
ATOM 631 O O . LEU A 1 92 ? -0.201 -1.330 -9.340 1.00 95.50 92 LEU A O 1
ATOM 635 N N . CYS A 1 93 ? -1.232 -3.192 -8.612 1.00 96.62 93 CYS A N 1
ATOM 636 C CA . CYS A 1 93 ? -0.866 -3.993 -9.767 1.00 96.62 93 CYS A CA 1
ATOM 637 C C . CYS A 1 93 ? -1.903 -3.789 -10.874 1.00 96.62 93 CYS A C 1
ATOM 639 O O . CYS A 1 93 ? -3.006 -4.332 -10.801 1.00 96.62 93 CYS A O 1
ATOM 641 N N . GLU A 1 94 ? -1.540 -3.018 -11.892 1.00 94.88 94 GLU A N 1
ATOM 642 C CA . GLU A 1 94 ? -2.405 -2.659 -13.014 1.00 94.88 94 GLU A CA 1
ATOM 643 C C . GLU A 1 94 ? -1.708 -3.042 -14.316 1.00 94.88 94 GLU A C 1
ATOM 645 O O . GLU A 1 94 ? -0.517 -2.794 -14.486 1.00 94.88 94 GLU A O 1
ATOM 650 N N . ASP A 1 95 ? -2.421 -3.712 -15.222 1.00 94.12 95 ASP A N 1
ATOM 651 C CA . ASP A 1 95 ? -1.878 -4.155 -16.515 1.00 94.12 95 ASP A CA 1
ATOM 652 C C . ASP A 1 95 ? -0.540 -4.927 -16.419 1.00 94.12 95 ASP A C 1
ATOM 654 O O . ASP A 1 95 ? 0.304 -4.897 -17.315 1.00 94.12 95 ASP A O 1
ATOM 658 N N . GLY A 1 96 ? -0.340 -5.652 -15.311 1.00 96.25 96 GLY A N 1
ATOM 659 C CA . GLY A 1 96 ? 0.860 -6.457 -15.059 1.00 96.25 96 GLY A CA 1
ATOM 660 C C . GLY A 1 96 ? 2.091 -5.658 -14.620 1.00 96.25 96 GLY A C 1
ATOM 661 O O . GLY A 1 96 ? 3.194 -6.215 -14.572 1.00 96.25 96 GLY A O 1
ATOM 662 N N . VAL A 1 97 ? 1.926 -4.380 -14.277 1.00 96.94 97 VAL A N 1
ATOM 663 C CA . VAL A 1 97 ? 2.981 -3.513 -13.746 1.00 96.94 97 VAL A CA 1
ATOM 664 C C . VAL A 1 97 ? 2.527 -2.782 -12.483 1.00 96.94 97 VAL A C 1
ATO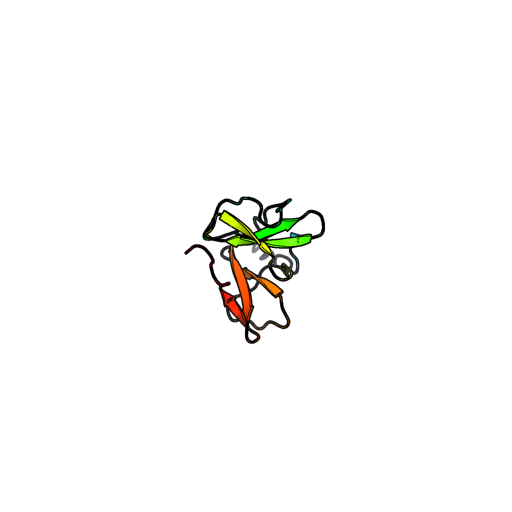M 666 O O . VAL A 1 97 ? 1.348 -2.507 -12.277 1.00 96.94 97 VAL A O 1
ATOM 669 N N . TRP A 1 98 ? 3.474 -2.478 -11.599 1.00 96.81 98 TRP A N 1
ATOM 670 C CA . TRP A 1 98 ? 3.192 -1.613 -10.457 1.00 96.81 98 TRP A CA 1
ATOM 671 C C . TRP A 1 98 ? 2.989 -0.177 -10.932 1.00 96.81 98 TRP A C 1
ATOM 673 O O . TRP A 1 98 ? 3.936 0.456 -11.407 1.00 96.81 98 TRP A O 1
ATOM 683 N N . SER A 1 99 ? 1.774 0.327 -10.757 1.00 94.62 99 SER A N 1
ATOM 684 C CA . SER A 1 99 ? 1.348 1.677 -11.120 1.00 94.62 99 SER A CA 1
ATOM 685 C C . SER A 1 99 ? 0.906 2.437 -9.876 1.00 94.62 99 SER A C 1
ATOM 687 O O . SER A 1 99 ? 0.553 1.841 -8.857 1.00 94.62 99 SER A O 1
ATOM 689 N N . TRP A 1 100 ? 0.949 3.768 -9.929 1.00 90.44 100 TRP A N 1
ATOM 690 C CA . TRP A 1 100 ? 0.419 4.590 -8.842 1.00 90.44 100 TRP A CA 1
ATOM 691 C C . TRP A 1 100 ? -1.064 4.301 -8.642 1.00 90.44 100 TRP A C 1
ATOM 693 O O . TRP A 1 100 ? -1.807 4.296 -9.618 1.00 90.44 100 TRP A O 1
ATOM 703 N N . GLY A 1 101 ? -1.487 4.101 -7.391 1.00 74.12 101 GLY A N 1
ATOM 704 C CA . GLY A 1 101 ? -2.906 3.929 -7.102 1.00 74.12 101 GLY A CA 1
ATOM 705 C C . GLY A 1 101 ? -3.722 5.161 -7.533 1.00 74.12 101 GLY A C 1
ATOM 706 O O . GLY A 1 101 ? -3.196 6.283 -7.524 1.00 74.12 101 GLY A O 1
ATOM 707 N N . PRO A 1 102 ? -4.997 4.983 -7.912 1.00 68.50 102 PRO A N 1
ATOM 708 C CA . PRO A 1 102 ? -5.915 6.096 -8.104 1.00 68.50 102 PRO A CA 1
ATOM 709 C C . PRO A 1 102 ? -6.173 6.810 -6.765 1.00 68.50 102 PRO A C 1
ATOM 711 O O . PRO A 1 102 ? -6.109 6.200 -5.699 1.00 68.50 102 PRO A O 1
ATOM 714 N N . ASP A 1 103 ? -6.445 8.116 -6.820 1.00 63.19 103 ASP A N 1
ATOM 715 C CA . ASP A 1 103 ? -6.898 8.937 -5.681 1.00 63.19 103 ASP A CA 1
ATOM 716 C C . ASP A 1 103 ? -5.945 9.075 -4.471 1.00 63.19 103 ASP A C 1
ATOM 718 O O . ASP A 1 103 ? -6.357 9.519 -3.390 1.00 63.19 103 ASP A O 1
ATOM 722 N N . ILE A 1 104 ? -4.652 8.789 -4.658 1.00 62.34 104 ILE A N 1
ATOM 723 C CA . ILE A 1 104 ? -3.600 9.136 -3.689 1.00 62.34 104 ILE A CA 1
ATOM 724 C C . ILE A 1 104 ? -3.515 10.671 -3.596 1.00 62.34 104 ILE A C 1
ATOM 726 O O . ILE A 1 104 ? -3.304 11.308 -4.637 1.00 62.34 104 ILE A O 1
ATOM 730 N N . PRO A 1 105 ? -3.635 11.284 -2.401 1.00 55.16 105 PRO A N 1
ATOM 731 C CA . PRO A 1 105 ? -3.464 12.727 -2.239 1.00 55.16 105 PRO A CA 1
ATOM 732 C C . PRO A 1 105 ? -2.093 13.142 -2.788 1.00 55.16 105 PRO A C 1
ATOM 734 O O . PRO A 1 105 ? -1.066 12.679 -2.295 1.00 55.16 105 PRO A O 1
ATOM 737 N N . ARG A 1 106 ? -2.055 13.973 -3.829 1.00 57.06 106 ARG A N 1
ATOM 738 C CA . ARG A 1 106 ? -0.810 14.475 -4.428 1.00 57.06 106 ARG A CA 1
ATOM 739 C C . ARG A 1 106 ? -0.545 15.907 -4.005 1.00 57.06 106 ARG A C 1
ATOM 741 O O . ARG A 1 106 ? -1.506 16.705 -4.038 1.00 57.06 106 ARG A O 1
#

Sequence (106 aa):
MITAAITPAGIASGSPCDGAACVPNVTQNAVPNGPCLPRSRYDFGVDPVGNAFICLSAGSWVAAPPLVGVRTLGSRCSGQLSAQSPDGIAMLCEDGVWSWGPDIPR

Foldseek 3Di:
DDDDDDDPDPDPPDDAFFAPVQAPLAAEQADAQDFADADLFSQWYAHPVQFIWGQAPVRGTHGAAGEGEEDDFFDFDDDFYWYAHPRGFIWTCDPRTTDGDPRRDD